Protein AF-A0A832WD99-F1 (afdb_monomer_lite)

Sequence (72 aa):
MDDLLLQKIEQKIQDSISNQDDIKELIKLLSTIDSSKSFALGIVVGRLYNTFFYQTKRILKRDPTKKEFEDF

Foldseek 3Di:
DPPVLVVVLVVQLVVLCVVVVVLVVVLVVCVVVPNDPVVSVVSSVVSSVCSNQVSCCVVVVDGDDPVNVVVD

pLDDT: mean 87.75, std 6.06, range [71.44, 95.12]

Structure (mmCIF, N/CA/C/O backbone):
data_AF-A0A832WD99-F1
#
_entry.id   AF-A0A832WD99-F1
#
loop_
_atom_site.group_PDB
_atom_site.id
_atom_site.type_symbol
_atom_site.label_atom_id
_atom_site.label_alt_id
_atom_site.label_comp_id
_atom_site.label_asym_id
_atom_site.label_entity_id
_atom_site.label_seq_id
_atom_site.pdbx_PDB_ins_code
_atom_site.Cartn_x
_atom_site.Cartn_y
_atom_site.Cartn_z
_atom_site.occupancy
_atom_site.B_iso_or_equiv
_atom_site.auth_seq_id
_atom_site.auth_comp_id
_atom_site.auth_asym_id
_atom_site.auth_atom_id
_atom_site.pdbx_PDB_model_num
ATOM 1 N N . MET A 1 1 ? -16.491 3.024 7.885 1.00 71.88 1 MET A N 1
ATOM 2 C CA . MET A 1 1 ? -15.439 2.704 8.884 1.00 71.88 1 MET A CA 1
ATOM 3 C C . MET A 1 1 ? -15.540 3.706 10.041 1.00 71.88 1 MET A C 1
ATOM 5 O O . MET A 1 1 ? -16.170 4.730 9.839 1.00 71.88 1 MET A O 1
ATOM 9 N N . ASP A 1 2 ? -15.021 3.426 11.245 1.00 82.25 2 ASP A N 1
ATOM 10 C CA . ASP A 1 2 ? -14.948 4.447 12.318 1.00 82.25 2 ASP A CA 1
ATOM 11 C C . ASP A 1 2 ? -14.088 5.637 11.846 1.00 82.25 2 ASP A C 1
ATOM 13 O O . ASP A 1 2 ? -12.999 5.413 11.315 1.00 82.25 2 ASP A O 1
ATOM 17 N N . ASP A 1 3 ? -14.559 6.876 12.017 1.00 83.12 3 ASP A N 1
ATOM 18 C CA . ASP A 1 3 ? -13.910 8.075 11.457 1.00 83.12 3 ASP A CA 1
ATOM 19 C C . ASP A 1 3 ? -12.482 8.291 11.989 1.00 83.12 3 ASP A C 1
ATOM 21 O O . ASP A 1 3 ? -11.585 8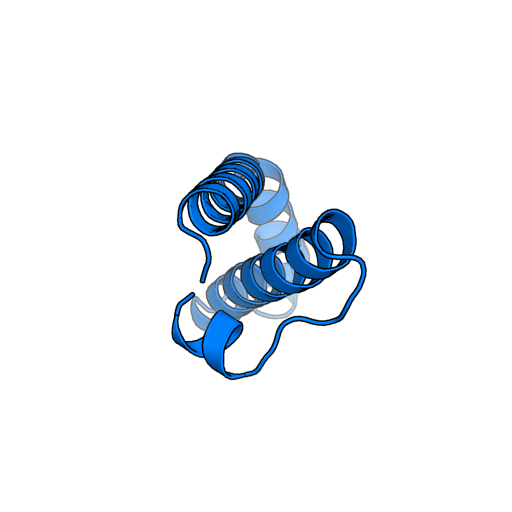.688 11.242 1.00 83.12 3 ASP A O 1
ATOM 25 N N . LEU A 1 4 ? -12.227 7.975 13.264 1.00 82.94 4 LEU A N 1
ATOM 26 C CA . LEU A 1 4 ? -10.894 8.089 13.862 1.00 82.94 4 LEU A CA 1
ATOM 27 C C . LEU A 1 4 ? -9.950 7.014 13.308 1.00 82.94 4 LEU A C 1
ATOM 29 O O . LEU A 1 4 ? -8.743 7.237 13.165 1.00 82.94 4 LEU A O 1
ATOM 33 N N . LEU A 1 5 ? -10.486 5.826 13.021 1.00 80.69 5 LEU A N 1
ATOM 34 C CA . LEU A 1 5 ? -9.731 4.750 12.388 1.00 80.69 5 LEU A CA 1
ATOM 35 C C . LEU A 1 5 ? -9.406 5.079 10.928 1.00 80.69 5 LEU A C 1
ATOM 37 O O . LEU A 1 5 ? -8.254 4.902 10.528 1.00 80.69 5 LEU A O 1
ATOM 41 N N . LEU A 1 6 ? -10.388 5.577 10.169 1.00 82.06 6 LEU A N 1
ATOM 42 C CA . LEU A 1 6 ? -10.221 6.006 8.780 1.00 82.06 6 LEU A CA 1
ATOM 43 C C . LEU A 1 6 ? -9.109 7.052 8.687 1.00 82.06 6 LEU A C 1
ATOM 45 O O . LEU A 1 6 ? -8.127 6.817 7.990 1.00 82.06 6 LEU A O 1
ATOM 49 N N . GLN A 1 7 ? -9.164 8.108 9.504 1.00 86.25 7 GLN A N 1
ATOM 50 C CA . GLN A 1 7 ? -8.118 9.137 9.538 1.00 86.25 7 GLN A CA 1
ATOM 51 C C . GLN A 1 7 ? -6.726 8.573 9.860 1.00 86.25 7 GLN A C 1
ATOM 53 O O . GLN A 1 7 ? -5.727 8.986 9.272 1.00 86.25 7 GLN A O 1
ATOM 58 N N . LYS A 1 8 ? -6.620 7.605 10.782 1.00 84.50 8 LYS A N 1
ATOM 59 C CA . LYS A 1 8 ? -5.329 6.967 11.102 1.00 84.50 8 LYS A CA 1
ATOM 60 C C . LYS A 1 8 ? -4.790 6.132 9.944 1.00 84.50 8 LYS A C 1
ATOM 62 O O . LYS A 1 8 ? -3.577 6.120 9.725 1.00 84.50 8 LYS A O 1
ATOM 67 N N . ILE A 1 9 ? -5.660 5.415 9.237 1.00 83.31 9 ILE A N 1
ATOM 68 C CA . ILE A 1 9 ? -5.283 4.611 8.071 1.00 83.31 9 ILE A CA 1
ATOM 69 C C . ILE A 1 9 ? -4.890 5.5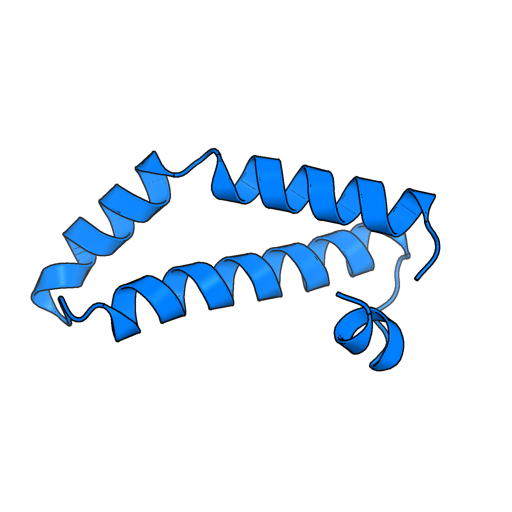29 6.913 1.00 83.31 9 ILE A C 1
ATOM 71 O O . ILE A 1 9 ? -3.811 5.347 6.353 1.00 83.31 9 ILE A O 1
ATOM 75 N N . GLU A 1 10 ? -5.688 6.554 6.622 1.00 83.31 10 GLU A N 1
ATOM 76 C CA . GLU A 1 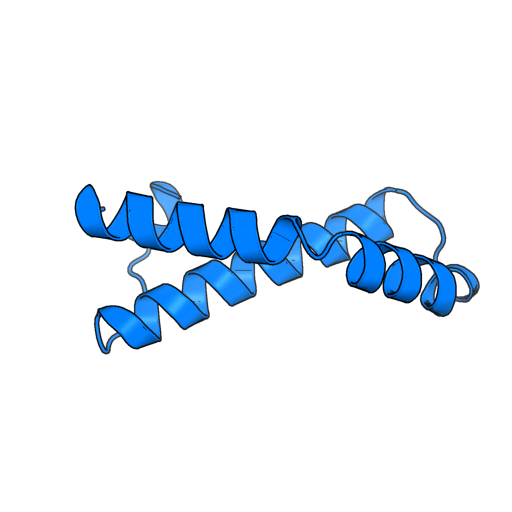10 ? -5.393 7.577 5.618 1.00 83.31 10 GLU A CA 1
ATOM 77 C C . GLU A 1 10 ? -4.058 8.264 5.896 1.00 83.31 10 GLU A C 1
ATOM 79 O O . GLU A 1 10 ? -3.217 8.339 5.005 1.00 83.31 10 GLU A O 1
ATOM 84 N N . GLN A 1 11 ? -3.793 8.670 7.141 1.00 86.00 11 GLN A N 1
ATOM 85 C CA . GLN A 1 11 ? -2.505 9.256 7.510 1.00 86.00 11 GLN A CA 1
ATOM 86 C C . GLN A 1 11 ? -1.352 8.276 7.265 1.00 86.00 11 GLN A C 1
ATOM 88 O O . GLN A 1 11 ? -0.333 8.650 6.697 1.00 86.00 11 GLN A O 1
ATOM 93 N N . LYS A 1 12 ? -1.498 6.998 7.640 1.00 82.50 12 LYS A N 1
ATOM 94 C CA . LYS A 1 12 ? -0.459 5.978 7.404 1.00 82.50 12 LYS A CA 1
ATOM 95 C C . LYS A 1 12 ? -0.251 5.674 5.924 1.00 82.50 12 LYS A C 1
ATOM 97 O O . LYS A 1 12 ? 0.851 5.292 5.524 1.00 82.50 12 LYS A O 1
ATOM 102 N N . ILE A 1 13 ? -1.290 5.835 5.119 1.00 79.56 13 ILE A N 1
ATOM 103 C CA . ILE A 1 13 ? -1.220 5.745 3.667 1.00 79.56 13 ILE A CA 1
ATOM 104 C C . ILE A 1 13 ? -0.504 6.961 3.098 1.00 79.56 13 ILE A C 1
ATOM 106 O O . ILE A 1 13 ? 0.417 6.772 2.313 1.00 79.56 13 ILE A O 1
ATOM 110 N N . GLN A 1 14 ? -0.832 8.174 3.540 1.00 80.88 14 GLN A N 1
ATOM 111 C CA . GLN A 1 14 ? -0.117 9.387 3.146 1.00 80.88 14 GLN A CA 1
ATOM 112 C C . GLN A 1 14 ? 1.362 9.312 3.531 1.00 80.88 14 GLN A C 1
ATOM 114 O O . GLN A 1 14 ? 2.211 9.604 2.698 1.00 80.88 14 GLN A O 1
ATOM 119 N N . ASP A 1 15 ? 1.688 8.805 4.724 1.00 81.06 15 ASP A N 1
ATOM 120 C CA . ASP A 1 15 ? 3.068 8.523 5.143 1.00 81.06 15 ASP A CA 1
ATOM 121 C C . ASP A 1 15 ? 3.737 7.467 4.234 1.00 81.06 15 ASP A C 1
ATOM 123 O O . ASP A 1 15 ? 4.925 7.526 3.928 1.00 81.06 15 ASP A O 1
ATOM 127 N N . SER A 1 16 ? 2.979 6.457 3.794 1.00 72.44 16 SER A N 1
ATOM 128 C CA . SER A 1 16 ? 3.492 5.411 2.901 1.00 72.44 16 SER A CA 1
ATOM 129 C C . SER A 1 16 ? 3.719 5.925 1.484 1.00 72.44 16 SER A C 1
ATOM 131 O O . SER A 1 16 ? 4.642 5.453 0.822 1.00 72.44 16 SER A O 1
ATOM 133 N N . ILE A 1 17 ? 2.873 6.848 1.023 1.00 71.44 17 ILE A N 1
ATOM 134 C CA . ILE A 1 17 ? 2.987 7.512 -0.270 1.00 71.44 17 ILE A CA 1
ATOM 135 C C . ILE A 1 17 ? 4.108 8.544 -0.213 1.00 71.44 17 ILE A C 1
ATOM 137 O O . ILE A 1 17 ? 4.839 8.633 -1.184 1.00 71.44 17 ILE A O 1
ATOM 141 N N . SER A 1 18 ? 4.292 9.284 0.887 1.00 71.94 18 SER A N 1
ATOM 142 C CA . SER A 1 18 ? 5.311 10.337 1.010 1.00 71.94 18 SER A CA 1
ATOM 143 C C . SER A 1 18 ? 6.748 9.812 0.921 1.00 71.94 18 SER A C 1
ATOM 145 O O . SER A 1 18 ? 7.619 10.549 0.465 1.00 71.94 18 SER A O 1
ATOM 147 N N . ASN A 1 19 ? 6.978 8.517 1.178 1.00 72.00 19 ASN A N 1
ATOM 148 C CA . ASN A 1 19 ? 8.186 7.780 0.768 1.00 72.00 19 ASN A CA 1
ATOM 149 C C . ASN A 1 19 ? 8.239 7.530 -0.761 1.00 72.00 19 ASN A C 1
ATOM 151 O O . ASN A 1 19 ? 8.559 6.433 -1.229 1.00 72.00 19 ASN A O 1
ATOM 155 N N . GLN A 1 20 ? 7.898 8.545 -1.562 1.00 76.25 20 GLN A N 1
ATOM 156 C CA . GLN A 1 20 ? 7.814 8.453 -3.023 1.00 76.25 20 GLN A CA 1
ATOM 157 C C . GLN A 1 20 ? 9.147 8.060 -3.657 1.00 76.25 20 GLN A C 1
ATOM 159 O O . GLN A 1 20 ? 9.151 7.472 -4.736 1.00 76.25 20 GLN A O 1
ATOM 164 N N . ASP A 1 21 ? 10.264 8.384 -3.012 1.00 85.06 21 ASP A N 1
ATOM 165 C CA . ASP A 1 21 ? 11.592 8.178 -3.581 1.00 85.06 21 ASP A CA 1
ATOM 166 C C . ASP A 1 21 ? 11.973 6.693 -3.624 1.00 85.06 21 ASP A C 1
ATOM 168 O O . ASP A 1 21 ? 12.394 6.228 -4.682 1.00 85.06 21 ASP A O 1
ATOM 172 N N . ASP A 1 22 ? 11.659 5.914 -2.582 1.00 86.06 22 ASP A N 1
ATOM 173 C CA . ASP A 1 22 ? 11.822 4.450 -2.600 1.00 86.06 22 ASP A CA 1
ATOM 174 C C . ASP A 1 22 ? 10.979 3.806 -3.713 1.00 86.06 22 ASP A C 1
ATOM 176 O O . ASP A 1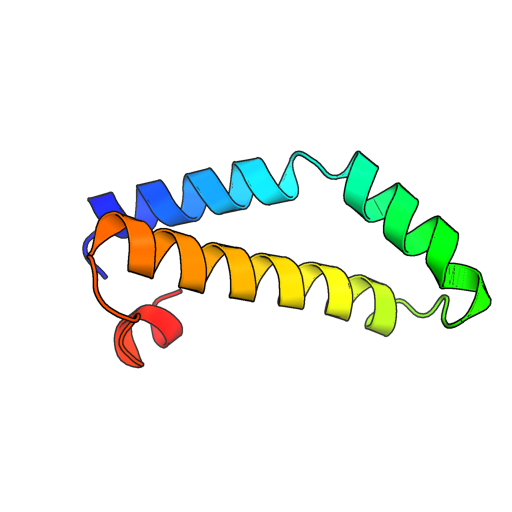 22 ? 11.402 2.862 -4.380 1.00 86.06 22 ASP A O 1
ATOM 180 N N . ILE A 1 23 ? 9.755 4.311 -3.927 1.00 86.25 23 ILE A N 1
ATOM 181 C CA . ILE A 1 23 ? 8.850 3.790 -4.963 1.00 86.25 23 ILE A CA 1
ATOM 182 C C . ILE A 1 23 ? 9.396 4.119 -6.354 1.00 86.25 23 ILE A C 1
ATOM 184 O O . ILE A 1 23 ? 9.394 3.257 -7.233 1.00 86.25 23 ILE A O 1
ATOM 188 N N . LYS A 1 24 ? 9.882 5.346 -6.564 1.00 88.69 24 LYS A N 1
ATOM 189 C CA . LYS A 1 24 ? 10.512 5.756 -7.826 1.00 88.69 24 LYS A CA 1
ATOM 190 C C . LYS A 1 24 ? 11.761 4.929 -8.110 1.00 88.69 24 LYS A C 1
ATOM 192 O O . LYS A 1 24 ? 11.959 4.520 -9.252 1.00 88.69 24 LYS A O 1
ATOM 197 N N . GLU A 1 25 ? 12.582 4.667 -7.097 1.00 91.56 25 GLU A N 1
ATOM 198 C CA . GLU A 1 25 ? 13.770 3.830 -7.235 1.00 91.56 25 GLU A CA 1
ATOM 199 C C . GLU A 1 25 ? 13.398 2.386 -7.582 1.00 91.56 25 GLU A C 1
ATOM 201 O O . GLU A 1 25 ? 13.951 1.827 -8.528 1.00 91.56 25 GLU A O 1
ATOM 206 N N . LEU A 1 26 ? 12.392 1.813 -6.915 1.00 89.50 26 LEU A N 1
ATOM 207 C CA . LEU A 1 26 ? 11.891 0.476 -7.228 1.00 89.50 26 LEU A CA 1
ATOM 208 C C . LEU A 1 26 ? 11.362 0.383 -8.667 1.00 89.50 26 LEU A C 1
ATOM 210 O O . LEU A 1 26 ? 11.722 -0.540 -9.398 1.00 89.50 26 LEU A O 1
ATOM 214 N N . ILE A 1 27 ? 10.550 1.355 -9.099 1.00 90.50 27 ILE A N 1
ATOM 215 C CA . ILE A 1 27 ? 10.052 1.431 -10.480 1.00 90.50 27 ILE A CA 1
ATOM 216 C C . ILE A 1 27 ? 11.226 1.526 -11.456 1.00 90.50 27 ILE A C 1
ATOM 218 O O . ILE A 1 27 ? 11.235 0.836 -12.470 1.00 90.50 27 ILE A O 1
ATOM 222 N N . LYS A 1 28 ? 12.242 2.339 -11.151 1.00 93.06 28 LYS A N 1
ATOM 223 C CA . LYS A 1 28 ? 13.435 2.476 -11.992 1.00 93.06 28 LYS A CA 1
ATOM 224 C C . LYS A 1 28 ? 14.213 1.162 -12.091 1.00 93.06 28 LYS A C 1
ATOM 226 O O . LYS A 1 28 ? 14.564 0.768 -13.200 1.00 93.06 28 LYS A O 1
ATOM 231 N N . LEU A 1 29 ? 14.455 0.473 -10.975 1.00 94.50 29 LEU A N 1
ATOM 232 C CA . LEU A 1 29 ? 15.157 -0.816 -10.944 1.00 94.50 29 LEU A CA 1
ATOM 233 C C . LEU A 1 29 ? 14.427 -1.875 -11.779 1.00 94.50 29 LEU A C 1
ATOM 235 O O . LEU A 1 29 ? 15.051 -2.603 -12.552 1.00 94.50 29 LEU A O 1
ATOM 239 N N . LEU A 1 30 ? 13.100 -1.918 -11.669 1.00 93.69 30 LEU A N 1
ATOM 240 C CA . LEU A 1 30 ? 12.259 -2.903 -12.348 1.00 93.69 30 LEU A CA 1
ATOM 241 C C . LEU A 1 30 ? 11.815 -2.474 -13.756 1.00 93.69 30 LEU A C 1
ATOM 243 O O . LEU A 1 30 ? 11.233 -3.279 -14.478 1.00 93.69 30 LEU A O 1
ATOM 247 N N . SER A 1 31 ? 12.142 -1.254 -14.192 1.00 91.19 31 SER A N 1
ATOM 248 C CA . SER A 1 31 ? 11.795 -0.744 -15.530 1.00 91.19 31 SER A CA 1
ATOM 249 C C . SER A 1 31 ? 12.416 -1.544 -16.679 1.00 91.19 31 SER A C 1
ATOM 251 O O . SER A 1 31 ? 11.934 -1.482 -17.808 1.00 91.19 31 SER A O 1
ATOM 253 N N . THR A 1 32 ? 13.464 -2.320 -16.386 1.00 93.00 32 THR A N 1
ATOM 254 C CA . THR A 1 32 ? 14.075 -3.283 -17.313 1.00 93.00 32 THR A CA 1
ATOM 255 C C . THR A 1 32 ? 13.165 -4.4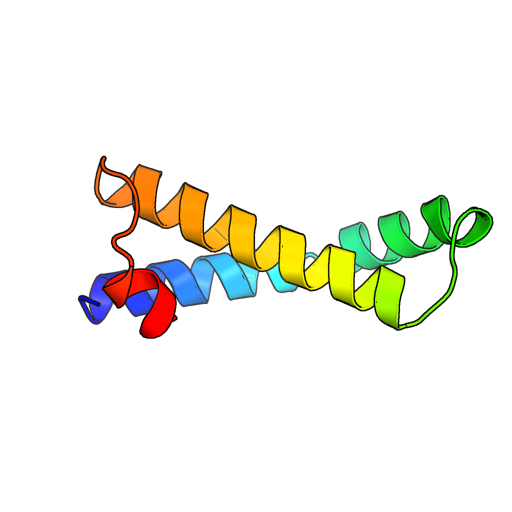72 -17.625 1.00 93.00 32 THR A C 1
ATOM 257 O O . THR A 1 32 ? 13.331 -5.099 -18.667 1.00 93.00 32 THR A O 1
ATOM 260 N N . ILE A 1 33 ? 12.204 -4.769 -16.745 1.00 94.00 33 ILE A N 1
ATOM 261 C CA . ILE A 1 33 ? 11.187 -5.810 -16.918 1.00 94.00 33 ILE A CA 1
ATOM 262 C C . ILE A 1 33 ? 9.954 -5.208 -17.593 1.00 94.00 33 ILE A C 1
ATOM 264 O O . ILE A 1 33 ? 9.491 -5.724 -18.607 1.00 94.00 33 ILE A O 1
ATOM 268 N N . ASP A 1 34 ? 9.433 -4.112 -17.037 1.00 92.06 34 ASP A N 1
ATOM 269 C CA . ASP A 1 34 ? 8.290 -3.380 -17.581 1.00 92.06 34 ASP A CA 1
ATOM 270 C C . ASP A 1 34 ? 8.368 -1.900 -17.173 1.00 92.06 34 ASP A C 1
ATOM 272 O O . ASP A 1 34 ? 8.418 -1.556 -15.993 1.00 92.06 34 ASP A O 1
ATOM 276 N N . SER A 1 35 ? 8.382 -1.008 -18.163 1.00 92.62 35 SER A N 1
ATOM 277 C CA . SER A 1 35 ? 8.417 0.451 -17.977 1.00 92.62 35 SER A CA 1
ATOM 278 C C . SER A 1 35 ? 7.060 1.121 -18.221 1.00 92.62 35 SER A C 1
ATOM 280 O O . SER A 1 35 ? 6.959 2.350 -18.276 1.00 92.62 35 SER A O 1
ATOM 282 N N . SER A 1 36 ? 5.997 0.332 -18.376 1.00 95.12 36 SER A N 1
ATOM 283 C CA . SER A 1 36 ? 4.650 0.833 -18.601 1.00 95.12 36 SER A CA 1
ATOM 284 C C . SER A 1 36 ? 4.117 1.594 -17.386 1.00 95.12 36 SER A C 1
ATOM 286 O O . SER A 1 36 ? 4.402 1.298 -16.222 1.00 95.12 36 SER A O 1
ATOM 288 N N . LYS A 1 37 ? 3.246 2.573 -17.654 1.00 91.94 37 LYS A N 1
ATOM 289 C CA . LYS A 1 37 ? 2.506 3.273 -16.594 1.00 91.94 37 LYS A CA 1
ATOM 290 C C . LYS A 1 37 ? 1.643 2.309 -15.774 1.00 91.94 37 LYS A C 1
ATOM 292 O O . LYS A 1 37 ? 1.457 2.536 -14.583 1.00 91.94 37 LYS A O 1
ATOM 297 N N . SER A 1 38 ? 1.145 1.240 -16.397 1.00 94.31 38 SER A N 1
ATOM 298 C CA . SER A 1 38 ? 0.352 0.203 -15.733 1.00 94.31 38 SER A CA 1
ATOM 299 C C . SER A 1 38 ? 1.167 -0.560 -14.692 1.00 94.31 38 SER A C 1
ATOM 301 O O . SER A 1 38 ? 0.660 -0.812 -13.602 1.00 94.31 38 SER A O 1
ATOM 303 N N . PHE A 1 39 ? 2.435 -0.865 -14.980 1.00 91.75 39 PHE A N 1
ATOM 304 C CA . PHE A 1 39 ? 3.336 -1.495 -14.017 1.00 91.75 39 PHE A CA 1
ATOM 305 C C . PHE A 1 39 ? 3.586 -0.599 -12.799 1.00 91.75 39 PHE A C 1
ATOM 307 O O . PHE A 1 39 ? 3.389 -1.019 -11.657 1.00 91.75 39 PHE A O 1
ATOM 314 N N . ALA A 1 40 ? 3.926 0.671 -13.040 1.00 90.50 40 ALA A N 1
ATOM 315 C CA . ALA A 1 40 ? 4.098 1.657 -11.976 1.00 90.50 40 ALA A CA 1
ATOM 316 C C . ALA A 1 40 ? 2.822 1.824 -11.128 1.00 90.50 40 ALA A C 1
ATOM 318 O O . ALA A 1 40 ? 2.891 1.847 -9.899 1.00 90.50 40 ALA A O 1
ATOM 319 N N . LEU A 1 41 ? 1.651 1.883 -11.772 1.00 91.50 41 LEU A N 1
ATOM 320 C CA . LEU A 1 41 ? 0.361 1.949 -11.086 1.00 91.50 41 LEU A CA 1
ATOM 321 C C . LEU A 1 41 ? 0.106 0.695 -10.239 1.00 91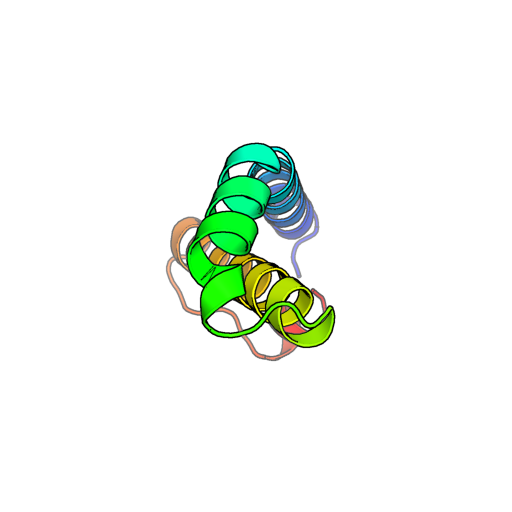.50 41 LEU A C 1
ATOM 323 O O . LEU A 1 41 ? -0.336 0.817 -9.101 1.00 91.50 41 LEU A O 1
ATOM 327 N N . GLY A 1 42 ? 0.432 -0.492 -10.755 1.00 92.69 42 GLY A N 1
ATOM 328 C CA . GLY A 1 42 ? 0.312 -1.753 -10.025 1.00 92.69 42 GLY A CA 1
ATOM 329 C C . GLY A 1 42 ? 1.133 -1.773 -8.734 1.00 92.69 42 GLY A C 1
ATOM 330 O O . GLY A 1 42 ? 0.621 -2.186 -7.693 1.00 92.69 42 GLY A O 1
ATOM 331 N N . ILE A 1 43 ? 2.367 -1.255 -8.764 1.00 90.38 43 ILE A N 1
ATOM 332 C CA . ILE A 1 43 ? 3.213 -1.111 -7.565 1.00 90.38 43 ILE A CA 1
ATOM 333 C C . ILE A 1 43 ? 2.538 -0.204 -6.528 1.00 90.38 43 ILE A C 1
ATOM 335 O O . ILE A 1 43 ? 2.473 -0.552 -5.346 1.00 90.38 43 ILE A O 1
ATOM 339 N N . VAL A 1 44 ? 2.014 0.947 -6.961 1.00 88.06 44 VAL A N 1
ATOM 340 C CA . VAL A 1 44 ? 1.342 1.902 -6.067 1.00 88.06 44 VAL A CA 1
ATOM 341 C C . VAL A 1 44 ? 0.086 1.280 -5.455 1.00 88.06 44 VAL A C 1
ATOM 343 O O . VAL A 1 44 ? -0.049 1.274 -4.233 1.00 88.06 44 VAL A O 1
ATOM 346 N N . VAL A 1 45 ? -0.795 0.694 -6.272 1.00 91.06 45 VAL A N 1
ATOM 347 C CA . VAL A 1 45 ? -2.033 0.043 -5.810 1.00 91.06 45 VAL A CA 1
ATOM 348 C C . VAL A 1 45 ? -1.728 -1.099 -4.839 1.00 91.06 45 VAL A C 1
ATOM 350 O O . VAL A 1 45 ? -2.351 -1.186 -3.782 1.00 91.06 45 VAL A O 1
ATOM 353 N N . GLY A 1 46 ? -0.729 -1.934 -5.136 1.00 91.44 46 GLY A N 1
ATOM 354 C CA . GLY A 1 46 ? -0.311 -3.020 -4.249 1.00 91.44 46 GLY A CA 1
ATOM 355 C C . GLY A 1 46 ? 0.180 -2.523 -2.886 1.00 91.44 46 GLY A C 1
ATOM 356 O O . GLY A 1 46 ? -0.148 -3.112 -1.854 1.00 91.44 46 GLY A O 1
ATOM 357 N N . ARG A 1 47 ? 0.915 -1.403 -2.851 1.00 88.69 47 ARG A N 1
ATOM 358 C CA . ARG A 1 47 ? 1.358 -0.781 -1.594 1.00 88.69 47 ARG A CA 1
ATOM 359 C C . ARG A 1 47 ? 0.183 -0.224 -0.794 1.00 88.69 47 ARG A C 1
ATOM 361 O O . ARG A 1 47 ? 0.136 -0.457 0.410 1.00 88.69 47 ARG A O 1
ATOM 368 N N . LEU A 1 48 ? -0.768 0.455 -1.442 1.00 88.44 48 LEU A N 1
ATOM 369 C CA . LEU A 1 48 ? -1.981 0.960 -0.785 1.00 88.44 48 LEU A CA 1
ATOM 370 C C . LEU A 1 48 ? -2.790 -0.176 -0.160 1.00 88.44 48 LEU A C 1
ATOM 372 O O . LEU A 1 48 ? -3.111 -0.114 1.026 1.00 88.44 48 LEU A O 1
ATOM 376 N N . TYR A 1 49 ? -3.036 -1.238 -0.932 1.00 91.56 49 TYR A N 1
ATOM 377 C CA . TYR A 1 49 ? -3.737 -2.428 -0.462 1.00 91.56 49 TYR A CA 1
ATOM 378 C C . TYR A 1 49 ? -3.046 -3.041 0.762 1.00 91.56 49 TYR A C 1
ATOM 380 O O . TYR A 1 49 ? -3.683 -3.254 1.794 1.00 91.56 49 TYR A O 1
ATOM 388 N N . ASN A 1 50 ? -1.729 -3.263 0.684 1.00 91.12 50 ASN A N 1
ATOM 389 C CA . ASN A 1 50 ? -0.958 -3.821 1.795 1.00 91.12 50 ASN A CA 1
ATOM 390 C C . ASN A 1 50 ? -0.986 -2.921 3.032 1.00 91.12 50 ASN A C 1
ATOM 392 O O . ASN A 1 50 ? -1.159 -3.425 4.143 1.00 91.12 50 ASN A O 1
ATOM 396 N N . THR A 1 51 ? -0.843 -1.604 2.865 1.00 89.19 51 THR A N 1
ATOM 397 C CA . THR A 1 51 ? -0.906 -0.659 3.983 1.00 89.19 51 THR A CA 1
ATOM 398 C C . THR A 1 51 ? -2.284 -0.683 4.637 1.00 89.19 51 THR A C 1
ATOM 400 O O . THR A 1 51 ? -2.353 -0.829 5.857 1.00 89.19 51 THR A O 1
ATOM 403 N N . PHE A 1 52 ? -3.370 -0.609 3.863 1.00 90.50 52 PHE A N 1
ATOM 404 C CA . PHE A 1 52 ? -4.733 -0.696 4.392 1.00 90.50 52 PHE A CA 1
ATOM 405 C C . PHE A 1 52 ? -4.936 -1.984 5.201 1.00 90.50 52 PHE A C 1
ATOM 407 O O . PHE A 1 52 ? -5.301 -1.930 6.380 1.00 90.50 52 PHE A O 1
ATOM 414 N N . PHE A 1 53 ? -4.634 -3.142 4.606 1.00 92.88 53 PHE A N 1
ATOM 415 C CA . PHE A 1 53 ? -4.857 -4.439 5.245 1.00 92.88 53 PHE A CA 1
ATOM 416 C C . PHE A 1 53 ? -4.029 -4.590 6.524 1.00 92.88 53 PHE A C 1
ATOM 418 O O . PHE A 1 53 ? -4.548 -4.973 7.576 1.00 92.88 53 PHE A O 1
ATOM 425 N N . TYR A 1 54 ? -2.740 -4.248 6.452 1.00 91.81 54 TYR A N 1
ATOM 426 C CA . TYR A 1 54 ? -1.825 -4.371 7.580 1.00 91.81 54 TYR A CA 1
ATOM 427 C C . TYR A 1 54 ? -2.192 -3.428 8.727 1.00 91.81 54 TYR A C 1
ATOM 429 O O . TYR A 1 54 ? -2.238 -3.857 9.882 1.00 91.81 54 TYR A O 1
ATOM 437 N N . GLN A 1 55 ? -2.471 -2.152 8.438 1.00 89.19 55 GLN A N 1
ATOM 438 C CA . GLN A 1 55 ? -2.801 -1.182 9.485 1.00 89.19 55 GLN A CA 1
ATOM 439 C C . GLN A 1 55 ? -4.152 -1.494 10.123 1.00 89.19 55 GLN A C 1
ATOM 441 O O . GLN A 1 55 ? -4.250 -1.471 11.351 1.00 89.19 55 GLN A O 1
ATOM 446 N N . THR A 1 56 ? -5.153 -1.885 9.328 1.00 90.38 56 THR A N 1
ATOM 447 C CA . THR A 1 56 ? -6.455 -2.302 9.863 1.00 90.38 56 THR A CA 1
ATOM 448 C C . THR A 1 56 ? -6.291 -3.491 10.802 1.00 90.38 56 THR A C 1
ATOM 450 O O . THR A 1 56 ? -6.719 -3.430 11.956 1.00 90.38 56 THR A O 1
ATOM 453 N N . LYS A 1 57 ? -5.554 -4.526 10.376 1.00 93.44 57 LYS A N 1
ATOM 454 C CA . LYS A 1 57 ? -5.264 -5.698 11.211 1.00 93.44 57 LYS A CA 1
ATOM 455 C C . LYS A 1 57 ? -4.509 -5.351 12.485 1.00 93.44 57 LYS A C 1
ATOM 457 O O . LYS A 1 57 ? -4.827 -5.855 13.563 1.00 93.44 57 LYS A O 1
ATOM 462 N N . ARG A 1 58 ? -3.516 -4.469 12.392 1.00 91.56 58 ARG A N 1
ATOM 463 C CA . ARG A 1 58 ? -2.697 -4.052 13.533 1.00 91.56 58 ARG A CA 1
ATOM 464 C C . ARG A 1 58 ? -3.504 -3.291 14.584 1.00 91.56 58 ARG A C 1
ATOM 466 O O . ARG A 1 58 ? -3.286 -3.536 15.777 1.00 91.56 58 ARG A O 1
ATOM 473 N N . ILE A 1 59 ? -4.371 -2.375 14.146 1.00 87.75 59 ILE A N 1
ATOM 474 C CA . ILE A 1 59 ? -5.160 -1.493 15.015 1.00 87.75 59 ILE A CA 1
ATOM 475 C C . ILE A 1 59 ? -6.364 -2.242 15.592 1.00 87.75 59 ILE A C 1
ATOM 477 O O . ILE A 1 59 ? -6.569 -2.203 16.801 1.00 87.75 59 ILE A O 1
ATOM 481 N N . LEU A 1 60 ? -7.113 -2.966 14.756 1.00 89.94 60 LEU A N 1
ATOM 482 C CA . LEU A 1 60 ? -8.353 -3.641 15.155 1.00 89.94 60 LEU A CA 1
ATOM 483 C C . LEU A 1 60 ? -8.165 -5.067 15.675 1.00 89.94 60 LEU A C 1
ATOM 485 O O . LEU A 1 60 ? -9.113 -5.649 16.193 1.00 89.94 60 LEU A O 1
ATOM 489 N N . LYS A 1 61 ? -6.968 -5.649 15.527 1.00 93.62 61 LYS A N 1
ATOM 490 C CA . LYS A 1 61 ? -6.664 -7.043 15.907 1.00 93.62 61 LYS A CA 1
ATOM 491 C C . LYS A 1 61 ? -7.534 -8.091 15.195 1.00 93.62 61 LYS A C 1
ATOM 493 O O . LYS A 1 61 ? -7.663 -9.212 15.675 1.00 93.62 61 LYS A O 1
ATOM 498 N N . ARG A 1 62 ? -8.083 -7.744 14.030 1.00 93.62 62 ARG A N 1
ATOM 499 C CA . ARG A 1 62 ? -8.845 -8.618 13.127 1.00 93.62 62 ARG A CA 1
ATOM 500 C C . ARG A 1 62 ? -8.643 -8.184 11.680 1.00 93.62 62 ARG A C 1
ATOM 502 O O . ARG A 1 62 ? -8.226 -7.056 11.443 1.00 93.62 62 ARG A O 1
ATOM 509 N N . ASP A 1 63 ? -8.970 -9.042 10.725 1.00 93.69 63 ASP A N 1
ATOM 510 C CA . ASP A 1 63 ? -8.927 -8.656 9.314 1.00 93.69 63 ASP A CA 1
ATOM 511 C C . ASP A 1 63 ? -9.984 -7.569 8.995 1.00 93.69 63 ASP A C 1
ATOM 513 O O . ASP A 1 63 ? -11.023 -7.498 9.677 1.00 93.69 63 ASP A O 1
ATOM 517 N N . PRO A 1 64 ? -9.722 -6.690 8.006 1.00 92.94 64 PRO A N 1
ATOM 518 C CA . PRO A 1 64 ? -10.712 -5.736 7.519 1.00 92.94 64 PRO A CA 1
ATOM 519 C C . PRO A 1 64 ? -11.931 -6.479 6.972 1.00 92.94 64 PRO A C 1
ATOM 521 O O . PRO A 1 64 ? -11.822 -7.506 6.300 1.00 92.94 64 PRO A O 1
ATOM 524 N N . THR A 1 65 ? -13.113 -5.950 7.254 1.00 93.94 65 THR A N 1
ATOM 525 C CA . THR A 1 65 ? -14.349 -6.419 6.632 1.00 93.94 65 THR A CA 1
ATOM 526 C C . THR A 1 65 ? -14.433 -5.921 5.194 1.00 93.94 65 THR A C 1
ATOM 528 O O . THR A 1 65 ? -13.822 -4.919 4.825 1.00 93.94 65 THR A O 1
ATOM 531 N N . LYS A 1 66 ? -15.264 -6.581 4.382 1.00 92.88 66 LYS A N 1
ATOM 532 C CA . LYS A 1 66 ? -15.531 -6.132 3.011 1.00 92.88 66 LYS A CA 1
ATOM 533 C C . LYS A 1 66 ? -16.057 -4.693 2.968 1.00 92.88 66 LYS A C 1
ATOM 535 O O . LYS A 1 66 ? -15.608 -3.915 2.141 1.00 92.88 66 LYS A O 1
ATOM 540 N N . LYS A 1 67 ? -16.940 -4.332 3.903 1.00 90.88 67 LYS A N 1
ATOM 541 C CA . LYS A 1 67 ? -17.483 -2.974 4.007 1.00 90.88 67 LYS A CA 1
ATOM 542 C C . LYS A 1 67 ? -16.400 -1.939 4.320 1.00 90.88 67 LYS A C 1
ATOM 544 O O . LYS A 1 67 ? -16.386 -0.884 3.716 1.00 90.88 67 LYS A O 1
ATOM 549 N N . GLU A 1 68 ? -15.470 -2.246 5.225 1.00 89.62 68 GLU A N 1
ATOM 550 C CA . GLU A 1 68 ? -14.348 -1.340 5.525 1.00 89.62 68 GLU A CA 1
ATOM 551 C C . GLU A 1 68 ? -13.405 -1.152 4.334 1.00 89.62 68 GLU A C 1
ATOM 553 O O . GLU A 1 68 ? -12.794 -0.099 4.228 1.00 89.62 68 GLU A O 1
ATOM 558 N N . PHE A 1 69 ? -13.283 -2.156 3.462 1.00 89.62 69 PHE A N 1
ATOM 559 C CA . PHE A 1 69 ? -12.531 -2.041 2.214 1.00 89.62 69 PHE A CA 1
ATOM 560 C C . PHE A 1 69 ? -13.293 -1.264 1.131 1.00 89.62 69 PHE A C 1
ATOM 562 O O . PHE A 1 69 ? -12.670 -0.560 0.358 1.00 89.62 69 PHE A O 1
ATOM 569 N N . GLU A 1 70 ? -14.620 -1.391 1.060 1.00 88.75 70 GLU A N 1
ATOM 570 C CA . GLU A 1 70 ? -15.461 -0.608 0.138 1.00 88.75 70 GLU A CA 1
ATOM 571 C C . GLU A 1 70 ? -15.556 0.871 0.551 1.00 88.75 70 GLU A C 1
ATOM 573 O O . GLU A 1 70 ? -15.691 1.737 -0.308 1.00 88.75 70 GLU A O 1
ATOM 578 N N . ASP A 1 71 ? -15.485 1.152 1.856 1.00 84.75 71 ASP A N 1
ATOM 579 C CA . ASP A 1 71 ? -15.436 2.507 2.417 1.00 84.75 71 ASP A CA 1
ATOM 580 C C . ASP A 1 71 ? -14.054 3.183 2.243 1.00 84.75 71 ASP A C 1
ATOM 582 O O . ASP A 1 71 ? -13.932 4.376 2.521 1.00 84.75 71 ASP A O 1
ATOM 586 N N . PHE A 1 72 ? -13.021 2.421 1.863 1.00 82.69 72 PHE A N 1
ATOM 587 C CA . PHE A 1 72 ? -11.635 2.865 1.679 1.00 82.69 72 PHE A CA 1
ATOM 588 C C . PHE A 1 72 ? -11.336 3.187 0.208 1.00 82.69 72 PHE A C 1
ATOM 590 O O . PHE A 1 72 ? -10.726 4.253 -0.038 1.00 82.69 72 PHE A O 1
#

Radius of gyration: 14.03 Å; chains: 1; bounding box: 33×19×34 Å

Secondary structure (DSSP, 8-state):
--HHHHHHHHHHHHHHHH-HHHHHHHHHHHTTT--SHHHHHHHHHHHHHHHHHHHHHHHHSSPPPHHHHHT-